Protein AF-A0A430UM83-F1 (afdb_monomer_lite)

Foldseek 3Di:
DWWFFDPPGDIDDWAFDPDQPFPFPDLPAPPDHDDPDDDPPLPQWDKTWTKDFAPDPPQVVLLVRLVVSVVVVQVRQQGTQKDWDADPNKIKMFGFDGDKHKAFPDADSSMTIIMIITGTPDSFIAIPVRRTTHTDGD

Organism: Thermus scotoductus (NCBI:txid37636)

Radius of gyration: 16.36 Å; chains: 1; bounding box: 47×29×37 Å

Sequence (138 aa):
MTLIYGSPNQSISLRVRGEANLTLERAATLEGNQVLGDGLNFPTTLRLSCVYAPTNAIPALGLEETMAHLIALGAAIRQAVRLEVSIDGATYTRALRPGGTLRVRRLQAGVAEYELELLPGEPWWRGPGNTPVLLYVG

Secondary structure (DSSP, 8-state):
-EEEETTTTEEEE--BSS-----B--GGGTSS---S-S-----SSEEEEEEE--S-SSHHHHHHHHHHHHHHHHHHHHTEEEEEEEETTEEEEEEEEEEEEEEEEEEETTEEEEEEEEEESSSSEE-GGG-EE-B---

pLDDT: mean 79.36, std 18.69, range [28.62, 95.31]

Structure (mmCIF, N/CA/C/O backbone):
data_AF-A0A430UM83-F1
#
_entry.id   AF-A0A430UM83-F1
#
loop_
_atom_site.group_PDB
_atom_site.id
_atom_site.type_symbol
_atom_site.label_atom_id
_atom_site.label_alt_id
_atom_site.label_comp_id
_atom_site.label_asym_id
_atom_site.label_entity_id
_atom_site.label_seq_id
_atom_site.pdbx_PDB_ins_code
_atom_site.Cartn_x
_atom_site.Cartn_y
_atom_site.Cartn_z
_atom_site.occupancy
_atom_site.B_iso_or_equiv
_atom_site.auth_seq_id
_atom_site.auth_comp_id
_atom_site.auth_asym_id
_atom_site.auth_atom_id
_atom_site.pdbx_PDB_model_num
ATOM 1 N N . MET A 1 1 ? 1.713 6.110 -0.937 1.00 87.94 1 MET A N 1
ATOM 2 C CA . MET A 1 1 ? 1.353 5.146 0.125 1.00 87.94 1 MET A CA 1
ATOM 3 C C . MET A 1 1 ? 2.644 4.534 0.636 1.00 87.94 1 MET A C 1
ATOM 5 O O . MET A 1 1 ? 3.554 4.359 -0.164 1.00 87.94 1 MET A O 1
ATOM 9 N N . THR A 1 2 ? 2.743 4.231 1.925 1.00 93.19 2 THR A N 1
ATOM 10 C CA . THR A 1 2 ? 3.985 3.753 2.545 1.00 93.19 2 THR A CA 1
ATOM 11 C C . THR A 1 2 ? 3.687 2.565 3.447 1.00 93.19 2 THR A C 1
ATOM 13 O O . THR A 1 2 ? 2.806 2.640 4.301 1.00 93.19 2 THR A O 1
ATOM 16 N N . LEU A 1 3 ? 4.407 1.462 3.256 1.00 93.19 3 LEU A N 1
ATOM 17 C CA . LEU A 1 3 ? 4.351 0.301 4.137 1.00 93.19 3 LEU A CA 1
ATOM 18 C C . LEU A 1 3 ? 5.404 0.457 5.231 1.00 93.19 3 LEU A C 1
ATOM 20 O O . LEU A 1 3 ? 6.584 0.595 4.919 1.00 93.19 3 LEU A O 1
ATOM 24 N N . ILE A 1 4 ? 4.984 0.403 6.490 1.00 94.06 4 ILE A N 1
ATOM 25 C CA . ILE A 1 4 ? 5.861 0.422 7.660 1.00 94.06 4 ILE A CA 1
ATOM 26 C C . ILE A 1 4 ? 6.019 -1.007 8.180 1.00 94.06 4 ILE A C 1
ATOM 28 O O . ILE A 1 4 ? 5.029 -1.725 8.376 1.00 94.06 4 ILE A O 1
ATOM 32 N N . TYR A 1 5 ? 7.262 -1.418 8.410 1.00 92.25 5 TYR A N 1
ATOM 33 C CA . TYR A 1 5 ? 7.619 -2.768 8.832 1.00 92.25 5 TYR A CA 1
ATOM 34 C C . TYR A 1 5 ? 8.809 -2.771 9.800 1.00 92.25 5 TYR A C 1
ATOM 36 O O . TYR A 1 5 ? 9.587 -1.817 9.872 1.00 92.25 5 TYR A O 1
ATOM 44 N N . GLY A 1 6 ? 8.949 -3.865 10.552 1.00 85.50 6 GLY A N 1
ATOM 45 C CA . GLY A 1 6 ? 10.052 -4.049 11.499 1.00 85.50 6 GLY A CA 1
ATOM 46 C C . GLY A 1 6 ? 10.052 -3.052 12.669 1.00 85.50 6 GLY A C 1
ATOM 47 O O . GLY A 1 6 ? 9.075 -2.345 12.906 1.00 85.50 6 GLY A O 1
ATOM 48 N N . SER A 1 7 ? 11.159 -3.011 13.421 1.00 72.00 7 SER A N 1
ATOM 49 C CA . SER A 1 7 ? 11.352 -2.106 14.563 1.00 72.00 7 SER A CA 1
ATOM 50 C C . SER A 1 7 ? 12.598 -1.214 14.371 1.00 72.00 7 SER A C 1
ATOM 52 O O . SER A 1 7 ? 13.643 -1.750 13.998 1.00 72.00 7 SER A O 1
ATOM 54 N N . PRO A 1 8 ? 12.542 0.116 14.621 1.00 63.06 8 PRO A N 1
ATOM 55 C CA . PRO A 1 8 ? 11.345 0.876 14.961 1.00 63.06 8 PRO A CA 1
ATOM 56 C C . PRO A 1 8 ? 10.631 1.538 13.768 1.00 63.06 8 PRO A C 1
ATOM 58 O O . PRO A 1 8 ? 9.488 1.903 13.970 1.00 63.06 8 PRO A O 1
ATOM 61 N N . ASN A 1 9 ? 11.213 1.712 12.567 1.00 68.94 9 ASN A N 1
ATOM 62 C CA . ASN A 1 9 ? 10.549 2.434 11.452 1.00 68.94 9 ASN A CA 1
ATOM 63 C C . ASN A 1 9 ? 11.148 2.130 10.058 1.00 68.94 9 ASN A C 1
ATOM 65 O O . ASN A 1 9 ? 11.505 3.052 9.322 1.00 68.94 9 ASN A O 1
ATOM 69 N N . GLN A 1 10 ? 11.309 0.860 9.674 1.00 91.06 10 GLN A N 1
ATOM 70 C CA . GLN A 1 10 ? 11.666 0.586 8.276 1.00 91.06 10 GLN A CA 1
ATOM 71 C C . GLN A 1 10 ? 10.442 0.845 7.394 1.00 91.06 10 GLN A C 1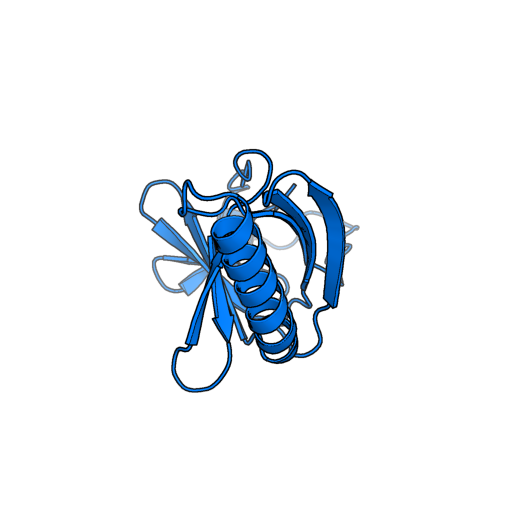
ATOM 73 O O . GLN A 1 10 ? 9.309 0.547 7.782 1.00 91.06 10 GLN A O 1
ATOM 78 N N . SER A 1 11 ? 10.655 1.447 6.226 1.00 93.56 11 SER A N 1
ATOM 79 C CA . SER A 1 11 ? 9.567 1.836 5.339 1.00 93.56 11 SER A CA 1
ATOM 80 C C . SER A 1 11 ? 9.887 1.556 3.878 1.00 93.56 11 SER A C 1
ATOM 82 O O . SER A 1 11 ? 11.031 1.654 3.438 1.00 93.56 11 SER A O 1
ATOM 84 N N . ILE A 1 12 ? 8.857 1.170 3.128 1.00 94.06 12 ILE A N 1
ATOM 85 C CA . ILE A 1 12 ? 8.908 1.025 1.674 1.00 94.06 12 ILE A CA 1
ATOM 86 C C . ILE A 1 12 ? 7.779 1.853 1.073 1.00 94.06 12 ILE A C 1
ATOM 88 O O . ILE A 1 12 ? 6.604 1.683 1.413 1.00 94.06 12 ILE A O 1
ATOM 92 N N . SER A 1 13 ? 8.142 2.737 0.149 1.00 92.44 13 SER A N 1
ATOM 93 C CA . SER A 1 13 ? 7.185 3.499 -0.647 1.00 92.44 13 SER A CA 1
ATOM 94 C C . SER A 1 13 ? 6.493 2.587 -1.658 1.00 92.44 13 SER A C 1
ATOM 96 O O . SER A 1 13 ? 7.132 1.842 -2.401 1.00 92.44 13 SER A O 1
ATOM 98 N N . LEU A 1 14 ? 5.168 2.668 -1.700 1.00 91.00 14 LEU A N 1
ATOM 99 C CA . LEU A 1 14 ? 4.306 1.924 -2.606 1.00 91.00 14 LEU A CA 1
ATOM 100 C C . LEU A 1 14 ? 3.587 2.885 -3.549 1.00 91.00 14 LEU A C 1
ATOM 102 O O . LEU A 1 14 ? 2.986 3.881 -3.123 1.00 91.00 14 LEU A O 1
ATOM 106 N N . ARG A 1 15 ? 3.590 2.536 -4.835 1.00 89.50 15 ARG A N 1
ATOM 107 C CA . ARG A 1 15 ? 2.801 3.209 -5.864 1.00 89.50 15 ARG A CA 1
ATOM 108 C C . ARG A 1 15 ? 1.662 2.289 -6.291 1.00 89.50 15 ARG A C 1
ATOM 110 O O . ARG A 1 15 ? 1.896 1.230 -6.866 1.00 89.50 15 ARG A O 1
ATOM 117 N N . VAL A 1 16 ? 0.438 2.681 -5.957 1.00 81.44 16 VAL A N 1
ATOM 118 C CA . VAL A 1 16 ? -0.790 1.938 -6.278 1.00 81.44 16 VAL A CA 1
ATOM 119 C C . VAL A 1 16 ? -1.154 2.171 -7.751 1.00 81.44 16 VAL A C 1
ATOM 121 O O . VAL A 1 16 ? -0.868 3.235 -8.305 1.00 81.44 16 VAL A O 1
ATOM 124 N N . ARG A 1 17 ? -1.688 1.142 -8.414 1.00 76.50 17 ARG A N 1
ATOM 125 C CA . ARG A 1 17 ? -2.119 1.175 -9.813 1.00 76.50 17 ARG A CA 1
ATOM 126 C C . ARG A 1 17 ? -3.517 1.782 -9.889 1.00 76.50 17 ARG A C 1
ATOM 128 O O . ARG A 1 17 ? -4.448 1.222 -9.326 1.00 76.50 17 ARG A O 1
ATOM 135 N N . GLY A 1 18 ? -3.645 2.879 -10.634 1.00 58.44 18 GLY A N 1
ATOM 136 C CA . GLY A 1 18 ? -4.766 3.800 -10.457 1.00 58.44 18 GLY A CA 1
ATOM 137 C C . GLY A 1 18 ? -4.491 4.633 -9.212 1.00 58.44 18 GLY A C 1
ATOM 138 O O . GLY A 1 18 ? -4.001 4.104 -8.213 1.00 58.44 18 GLY A O 1
ATOM 139 N N . GLU A 1 19 ? -4.712 5.947 -9.270 1.00 45.56 19 GLU A N 1
ATOM 140 C CA . GLU A 1 19 ? -4.804 6.708 -8.025 1.00 45.56 19 GLU A CA 1
ATOM 141 C C . GLU A 1 19 ? -5.755 5.927 -7.133 1.00 45.56 19 GLU A C 1
ATOM 143 O O . GLU A 1 19 ? -6.835 5.539 -7.582 1.00 45.56 19 GLU A O 1
ATOM 148 N N . ALA A 1 20 ? -5.299 5.561 -5.936 1.00 46.28 20 ALA A N 1
ATOM 149 C CA . ALA A 1 20 ? -6.182 4.925 -4.990 1.00 46.28 20 ALA A CA 1
ATOM 150 C C . ALA A 1 20 ? -7.298 5.951 -4.790 1.00 46.28 20 ALA A C 1
ATOM 152 O O . ALA A 1 20 ? -7.074 6.963 -4.125 1.00 46.28 20 ALA A O 1
ATOM 153 N N . ASN A 1 21 ? -8.447 5.740 -5.439 1.00 42.78 21 ASN A N 1
ATOM 154 C CA . ASN A 1 21 ? -9.662 6.504 -5.214 1.00 42.78 21 ASN A CA 1
ATOM 155 C C . ASN A 1 21 ? -10.131 6.086 -3.823 1.00 42.78 21 ASN A C 1
ATOM 157 O O . ASN A 1 21 ? -11.082 5.331 -3.658 1.00 42.78 21 ASN A O 1
ATOM 161 N N . LEU A 1 22 ? -9.364 6.506 -2.820 1.00 51.88 22 LEU A N 1
ATOM 162 C CA . LEU A 1 22 ? -9.661 6.380 -1.415 1.00 51.88 22 LEU A CA 1
ATOM 163 C C . LEU A 1 22 ? -10.715 7.437 -1.163 1.00 51.88 22 LEU A C 1
ATOM 165 O O . LEU A 1 22 ? -10.427 8.553 -0.735 1.00 51.88 22 LEU A O 1
ATOM 169 N N . THR A 1 23 ? -11.948 7.104 -1.515 1.00 53.06 23 THR A N 1
ATOM 170 C CA . THR A 1 23 ? -13.086 7.934 -1.175 1.00 53.06 23 THR A CA 1
ATOM 171 C C . THR A 1 23 ? -13.272 7.858 0.334 1.00 53.06 23 THR A C 1
ATOM 173 O O . THR A 1 23 ? -13.522 6.795 0.907 1.00 53.06 23 THR A O 1
ATOM 176 N N . LEU A 1 24 ? -13.095 9.007 0.986 1.00 52.78 24 LEU A N 1
ATOM 177 C CA . LEU A 1 24 ? -13.423 9.222 2.389 1.00 52.78 24 LEU A CA 1
ATOM 178 C C . LEU A 1 24 ? -14.941 9.102 2.565 1.00 52.78 24 LEU A C 1
ATOM 180 O O . LEU A 1 24 ? -15.673 10.089 2.494 1.00 52.78 24 LEU A O 1
ATOM 184 N N . GLU A 1 25 ? -15.432 7.894 2.825 1.00 51.81 25 GLU A N 1
ATOM 185 C CA . GLU A 1 25 ? -16.806 7.682 3.278 1.00 51.81 25 GLU A CA 1
ATOM 186 C C . GLU A 1 25 ? -16.897 8.050 4.769 1.00 51.81 25 GLU A C 1
ATOM 188 O O . GLU A 1 25 ? -16.877 7.201 5.648 1.00 51.81 25 GLU A O 1
ATOM 193 N N . ARG A 1 26 ? -16.883 9.366 5.033 1.00 44.94 26 ARG A N 1
ATOM 194 C CA . ARG A 1 26 ? -17.152 10.081 6.299 1.00 44.94 26 ARG A CA 1
ATOM 195 C C . ARG A 1 26 ? -16.840 9.345 7.622 1.00 44.94 26 ARG A C 1
ATOM 197 O O . ARG A 1 26 ? -17.582 8.480 8.069 1.00 44.94 26 ARG A O 1
ATOM 204 N N . ALA A 1 27 ? -15.903 9.925 8.383 1.00 41.25 27 ALA A N 1
ATOM 205 C CA . ALA A 1 27 ? -15.633 9.713 9.819 1.00 41.25 27 ALA A CA 1
ATOM 206 C C . ALA A 1 27 ? -16.855 9.822 10.776 1.00 41.25 27 ALA A C 1
ATOM 208 O O . ALA A 1 27 ? -16.737 9.569 11.971 1.00 41.25 27 ALA A O 1
ATOM 209 N N . ALA A 1 28 ? -18.033 10.206 10.274 1.00 38.34 28 ALA A 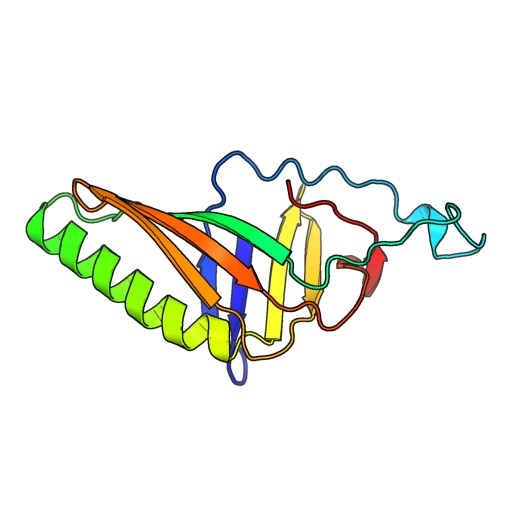N 1
ATOM 210 C CA . ALA A 1 28 ? -19.206 10.585 11.061 1.00 38.34 28 ALA A CA 1
ATOM 211 C C . ALA A 1 28 ? -20.045 9.407 11.604 1.00 38.34 28 ALA A C 1
ATOM 213 O O . ALA A 1 28 ? -20.967 9.636 12.382 1.00 38.34 28 ALA A O 1
ATOM 214 N N . THR A 1 29 ? -19.764 8.159 11.218 1.00 44.34 29 THR A N 1
ATOM 215 C CA . THR A 1 29 ? -20.521 6.973 11.673 1.00 44.34 29 THR A CA 1
ATOM 216 C C . THR A 1 29 ? -19.959 6.302 12.928 1.00 44.34 29 THR A C 1
ATOM 218 O O . THR A 1 29 ? -20.623 5.433 13.481 1.00 44.34 29 THR A O 1
ATOM 221 N N . LEU A 1 30 ? -18.770 6.682 13.414 1.00 48.84 30 LEU A N 1
ATOM 222 C CA . LEU A 1 30 ? -18.136 6.007 14.560 1.00 48.84 30 LEU A CA 1
ATOM 223 C C . LEU A 1 30 ? -18.207 6.791 15.882 1.00 48.84 30 LEU A C 1
ATOM 225 O O . LEU A 1 30 ? -18.142 6.171 16.938 1.00 48.84 30 LEU A O 1
ATOM 229 N N . GLU A 1 31 ? -18.394 8.116 15.856 1.00 42.94 31 GLU A N 1
ATOM 230 C CA . GLU A 1 31 ? -18.389 8.954 17.073 1.00 42.94 31 GLU A CA 1
ATOM 231 C C . GLU A 1 31 ? -19.745 9.093 17.793 1.00 42.94 31 GLU A C 1
ATOM 233 O O . GLU A 1 31 ? -19.798 9.724 18.846 1.00 42.94 31 GLU A O 1
ATOM 238 N N . GLY A 1 32 ? -20.847 8.497 17.316 1.00 39.09 32 GLY A N 1
ATOM 239 C CA . GLY A 1 32 ? -22.106 8.660 18.064 1.00 39.09 32 GLY A CA 1
ATOM 240 C C . GLY A 1 32 ? -23.381 7.972 17.592 1.00 39.09 32 GLY A C 1
ATOM 241 O O . GLY A 1 32 ? -24.360 8.036 18.323 1.00 39.09 32 GLY A O 1
ATOM 242 N N . ASN A 1 33 ? -23.414 7.296 16.440 1.00 39.28 33 ASN A N 1
ATOM 243 C CA . ASN A 1 33 ? -24.612 6.586 15.979 1.00 39.28 33 ASN A CA 1
ATOM 244 C C . ASN A 1 33 ? -24.230 5.214 15.425 1.00 39.28 33 ASN A C 1
ATOM 246 O O . ASN A 1 33 ? -23.479 5.108 14.461 1.00 39.28 33 ASN A O 1
ATOM 250 N N . GLN A 1 34 ? -24.733 4.155 16.051 1.00 37.62 34 GLN A N 1
ATOM 251 C CA . GLN A 1 34 ? -24.446 2.784 15.657 1.00 37.62 34 GLN A CA 1
ATOM 252 C C . GLN A 1 34 ? -25.031 2.427 14.276 1.00 37.62 34 GLN A C 1
ATOM 254 O O . GLN A 1 34 ? -26.196 2.688 13.998 1.00 37.62 34 GLN A O 1
ATOM 259 N N . VAL A 1 35 ? -24.193 1.715 13.510 1.00 38.84 35 VAL A N 1
ATOM 260 C CA . VAL A 1 35 ? -24.495 0.697 12.485 1.00 38.84 35 VAL A CA 1
ATOM 261 C C . VAL A 1 35 ? -25.042 1.205 11.140 1.00 38.84 35 VAL A C 1
ATOM 263 O O . VAL A 1 35 ? -26.241 1.379 10.948 1.00 38.84 35 VAL A O 1
ATOM 266 N N . LEU A 1 36 ? -24.155 1.293 10.138 1.00 38.28 36 LEU A N 1
ATOM 267 C CA . LEU A 1 36 ? -24.556 0.987 8.760 1.00 38.28 36 LEU A CA 1
ATOM 268 C C . LEU A 1 36 ? -24.693 -0.543 8.653 1.00 38.28 36 LEU A C 1
ATOM 270 O O . LEU A 1 36 ? -23.756 -1.277 8.961 1.00 38.28 36 LEU A O 1
ATOM 274 N N . GLY A 1 37 ? -25.915 -0.966 8.325 1.00 30.59 37 GLY A N 1
ATOM 275 C CA . GLY A 1 37 ? -26.514 -2.286 8.533 1.00 30.59 37 GLY A CA 1
ATOM 276 C C . GLY A 1 37 ? -25.775 -3.527 8.024 1.00 30.59 37 GLY A C 1
ATOM 277 O O . GLY A 1 37 ? -25.028 -3.498 7.051 1.00 30.59 37 GLY A O 1
ATOM 278 N N . ASP A 1 38 ? -26.064 -4.639 8.704 1.00 28.62 38 ASP A N 1
ATOM 279 C CA . ASP A 1 38 ? -26.280 -5.994 8.169 1.00 28.62 38 ASP A CA 1
ATOM 280 C C . ASP A 1 38 ? -25.225 -6.686 7.286 1.00 28.62 38 ASP A C 1
ATOM 282 O O . ASP A 1 38 ? -25.467 -7.802 6.827 1.00 28.62 38 ASP A O 1
ATOM 286 N N . GLY A 1 39 ? -24.030 -6.132 7.079 1.00 37.56 39 GLY A N 1
ATOM 287 C CA . GLY A 1 39 ? -23.113 -6.751 6.117 1.00 37.56 39 GLY A CA 1
ATOM 288 C C . GLY A 1 39 ? -21.672 -6.278 6.146 1.00 37.56 39 GLY A C 1
ATOM 289 O O . GLY A 1 39 ? -21.061 -6.177 5.083 1.00 37.56 39 GLY A O 1
ATOM 290 N N . LEU A 1 40 ? -21.097 -6.005 7.323 1.00 45.66 40 LEU A N 1
ATOM 291 C CA . LEU A 1 40 ? -19.654 -5.775 7.450 1.00 45.66 40 LEU A CA 1
ATOM 292 C C . LEU A 1 40 ? -18.894 -7.084 7.169 1.00 45.66 40 LEU A C 1
ATOM 294 O O . LEU A 1 40 ? -18.373 -7.737 8.072 1.00 45.66 40 LEU A O 1
ATOM 298 N N . ASN A 1 41 ? -18.793 -7.451 5.889 1.00 45.91 41 ASN A N 1
ATOM 299 C CA . ASN A 1 41 ? -17.676 -8.218 5.361 1.00 45.91 41 ASN A CA 1
ATOM 300 C C . ASN A 1 41 ? -16.436 -7.357 5.580 1.00 45.91 41 ASN A C 1
ATOM 302 O O . ASN A 1 41 ? -15.968 -6.664 4.678 1.00 45.91 41 ASN A O 1
ATOM 306 N N . PHE A 1 42 ? -15.939 -7.351 6.817 1.00 56.34 42 PHE A N 1
ATOM 307 C CA . PHE A 1 42 ? -14.626 -6.826 7.111 1.00 56.34 42 PHE A CA 1
ATOM 308 C C . PHE A 1 42 ? -13.681 -7.547 6.163 1.00 56.34 42 PHE A C 1
ATOM 310 O O . PHE A 1 42 ? -13.624 -8.781 6.217 1.00 56.34 42 PHE A O 1
ATOM 317 N N . PRO A 1 43 ? -12.987 -6.830 5.267 1.00 57.94 43 PRO A N 1
ATOM 318 C CA . PRO A 1 43 ? -12.054 -7.487 4.386 1.00 57.94 43 PRO A CA 1
ATOM 319 C C . PRO A 1 43 ? -11.013 -8.148 5.287 1.00 57.94 43 PRO A C 1
ATOM 321 O O . PRO A 1 43 ? -10.224 -7.481 5.959 1.00 57.94 43 PRO A O 1
ATOM 324 N N . THR A 1 44 ? -11.058 -9.479 5.347 1.00 69.12 44 THR A N 1
ATOM 325 C CA . THR A 1 44 ? -10.067 -10.289 6.066 1.00 69.12 44 THR A CA 1
ATOM 326 C C . THR A 1 44 ? -8.675 -10.027 5.505 1.00 69.12 44 THR A C 1
ATOM 328 O O . THR A 1 44 ? -7.677 -10.208 6.204 1.00 69.12 44 THR A O 1
ATOM 331 N N . THR A 1 45 ? -8.629 -9.537 4.265 1.00 78.44 45 THR A N 1
ATOM 332 C CA . THR A 1 45 ? -7.441 -9.147 3.537 1.00 78.44 45 THR A CA 1
ATOM 333 C C . THR A 1 45 ? -7.638 -7.810 2.823 1.00 78.44 45 THR A C 1
ATOM 335 O O . THR A 1 45 ? -8.661 -7.555 2.194 1.00 78.44 45 THR A O 1
ATOM 338 N N . LEU A 1 46 ? -6.635 -6.940 2.902 1.00 83.06 46 LEU A N 1
ATOM 339 C CA . LEU A 1 46 ? -6.550 -5.700 2.141 1.00 83.06 46 LEU A CA 1
ATOM 340 C C . LEU A 1 46 ? -5.694 -5.958 0.903 1.00 83.06 46 LEU A C 1
ATOM 342 O O . LEU A 1 46 ? -4.509 -6.271 1.024 1.00 83.06 46 LEU A O 1
ATOM 346 N N . ARG A 1 47 ? -6.300 -5.843 -0.280 1.00 86.00 47 ARG A N 1
ATOM 347 C CA . ARG A 1 47 ? -5.615 -6.052 -1.556 1.00 86.00 47 ARG A CA 1
ATOM 348 C C . ARG A 1 47 ? -5.196 -4.724 -2.160 1.00 86.00 47 ARG A C 1
ATOM 350 O O . ARG A 1 47 ? -6.001 -3.807 -2.242 1.00 86.00 47 ARG A O 1
ATOM 357 N N . LEU A 1 48 ? -3.935 -4.626 -2.568 1.00 86.25 48 LEU A N 1
ATOM 358 C CA . LEU A 1 48 ? -3.376 -3.436 -3.205 1.00 86.25 48 LEU A CA 1
ATOM 359 C C . LEU A 1 48 ? -2.731 -3.826 -4.523 1.00 86.25 48 LEU A C 1
ATOM 361 O O . LEU A 1 48 ? -1.721 -4.528 -4.534 1.00 86.25 48 LEU A O 1
ATOM 365 N N . SER A 1 49 ? -3.275 -3.331 -5.628 1.00 88.81 49 SER A N 1
ATOM 366 C CA . SER A 1 49 ? -2.593 -3.405 -6.918 1.00 88.81 49 SER A CA 1
ATOM 367 C C . SER A 1 49 ? -1.539 -2.306 -6.990 1.00 88.81 49 SER A C 1
ATOM 369 O O . SER A 1 49 ? -1.857 -1.133 -6.843 1.00 88.81 49 SER A O 1
ATOM 371 N N . CYS A 1 50 ? -0.281 -2.656 -7.226 1.00 90.94 50 CYS A N 1
ATOM 372 C CA . CYS A 1 50 ? 0.846 -1.731 -7.233 1.00 90.94 50 CYS A CA 1
ATOM 373 C C . CYS A 1 50 ? 1.697 -1.873 -8.497 1.00 90.94 50 CYS A C 1
ATOM 375 O O . CYS A 1 50 ? 1.692 -2.903 -9.177 1.00 90.94 50 CYS A O 1
ATOM 377 N N . VAL A 1 51 ? 2.452 -0.816 -8.792 1.00 93.81 51 VAL A N 1
ATOM 378 C CA . VAL A 1 51 ? 3.440 -0.779 -9.870 1.00 93.81 51 VAL A CA 1
ATOM 379 C C . VAL A 1 51 ? 4.744 -0.221 -9.328 1.00 93.81 51 VAL A C 1
ATOM 381 O O . VAL A 1 51 ? 4.757 0.842 -8.715 1.00 93.81 51 VAL A O 1
ATOM 384 N N . TYR A 1 52 ? 5.847 -0.903 -9.604 1.00 94.31 52 TYR A N 1
ATOM 385 C CA . TYR A 1 52 ? 7.186 -0.369 -9.413 1.00 94.31 52 TYR A CA 1
ATOM 386 C C . TYR A 1 52 ? 7.832 -0.114 -10.770 1.00 94.31 52 TYR A C 1
ATOM 388 O O . TYR A 1 52 ? 7.861 -1.000 -11.625 1.00 94.31 52 TYR A O 1
ATOM 396 N N . ALA A 1 53 ? 8.323 1.109 -10.957 1.00 92.56 53 ALA A N 1
ATOM 397 C CA . ALA A 1 53 ? 9.077 1.513 -12.131 1.00 92.56 53 ALA A CA 1
ATOM 398 C C . ALA A 1 53 ? 10.487 1.911 -11.670 1.00 92.56 53 ALA A C 1
ATOM 400 O O . ALA A 1 53 ? 10.585 2.768 -10.786 1.00 92.56 53 ALA A O 1
ATOM 401 N N . PRO A 1 54 ? 11.543 1.298 -12.229 1.00 92.38 54 PRO A N 1
ATOM 402 C CA . PRO A 1 54 ? 12.909 1.586 -11.838 1.00 92.38 54 PRO A CA 1
ATOM 403 C C . PRO A 1 54 ? 13.282 3.007 -12.242 1.00 92.38 54 PRO A C 1
ATOM 405 O O . PRO A 1 54 ? 12.779 3.553 -13.229 1.00 92.38 54 PRO A O 1
ATOM 408 N N . THR A 1 55 ? 14.174 3.605 -11.468 1.00 92.31 55 THR A N 1
ATOM 409 C CA . THR A 1 55 ? 14.701 4.944 -11.730 1.00 92.31 55 THR A CA 1
ATOM 410 C C . THR A 1 55 ? 15.920 4.912 -12.647 1.00 92.31 55 THR A C 1
ATOM 412 O O . THR A 1 55 ? 16.240 5.918 -13.285 1.00 92.31 55 THR A O 1
ATOM 415 N N . ASN A 1 56 ? 16.589 3.761 -12.761 1.00 88.44 56 ASN A N 1
ATOM 416 C CA . ASN A 1 56 ? 17.748 3.605 -13.624 1.00 88.44 56 ASN A CA 1
ATOM 417 C C . ASN A 1 56 ? 17.363 3.465 -15.109 1.00 88.44 56 ASN A C 1
ATOM 419 O O . ASN A 1 56 ? 16.587 2.590 -15.490 1.00 88.44 56 ASN A O 1
ATOM 423 N N . ALA A 1 57 ? 17.956 4.300 -15.968 1.00 87.19 57 ALA A N 1
ATOM 424 C CA . ALA A 1 57 ? 17.717 4.283 -17.413 1.00 87.19 57 ALA A CA 1
ATOM 425 C C . ALA A 1 57 ? 18.418 3.121 -18.146 1.00 87.19 57 ALA A C 1
ATOM 427 O O . ALA A 1 57 ? 18.065 2.807 -19.283 1.00 87.19 57 ALA A O 1
ATOM 428 N N . ILE A 1 58 ? 19.417 2.485 -17.523 1.00 91.75 58 ILE A N 1
ATOM 429 C CA . ILE A 1 58 ? 20.132 1.341 -18.097 1.00 91.75 58 ILE A CA 1
ATOM 430 C C . ILE A 1 58 ? 19.299 0.071 -17.849 1.00 91.75 58 ILE A C 1
ATOM 432 O O . ILE A 1 58 ? 19.100 -0.287 -16.688 1.00 91.75 58 ILE A O 1
ATOM 436 N N . PRO A 1 59 ? 18.857 -0.668 -18.890 1.00 88.50 59 PRO A N 1
ATOM 437 C CA . PRO A 1 59 ? 17.895 -1.765 -18.729 1.00 88.50 59 PRO A CA 1
ATOM 438 C C . PRO A 1 59 ? 18.316 -2.866 -17.748 1.00 88.50 59 PRO A C 1
ATOM 440 O O . PRO A 1 59 ? 17.490 -3.346 -16.975 1.00 88.50 59 PRO A O 1
ATOM 443 N N . ALA A 1 60 ? 19.596 -3.257 -17.758 1.00 89.81 60 ALA A N 1
ATOM 444 C CA . ALA A 1 60 ? 20.118 -4.273 -16.843 1.00 89.81 60 ALA A CA 1
ATOM 445 C C . ALA A 1 60 ? 20.052 -3.805 -15.379 1.00 89.81 60 ALA A C 1
ATOM 447 O O . ALA A 1 60 ? 19.543 -4.527 -14.526 1.00 89.81 60 ALA A O 1
ATOM 448 N N . LEU A 1 61 ? 20.469 -2.564 -15.110 1.00 92.56 61 LEU A N 1
ATOM 449 C CA . LEU A 1 61 ? 20.436 -1.984 -13.767 1.00 92.56 61 LEU A CA 1
ATOM 450 C C . LEU A 1 61 ? 19.003 -1.709 -13.293 1.00 92.56 61 LEU A C 1
ATOM 452 O O . LEU A 1 61 ? 18.707 -1.878 -12.117 1.00 92.56 61 LEU A O 1
ATOM 456 N N . GLY A 1 62 ? 18.094 -1.332 -14.197 1.00 92.81 62 GLY A N 1
ATOM 457 C CA . GLY A 1 62 ? 16.676 -1.164 -13.867 1.00 92.81 62 GLY A CA 1
ATOM 458 C C . GLY A 1 62 ? 15.988 -2.486 -13.508 1.00 92.81 62 GLY A C 1
ATOM 459 O O . GLY A 1 62 ? 15.122 -2.528 -12.630 1.00 92.81 62 GLY A O 1
ATOM 460 N N . LEU A 1 63 ? 16.394 -3.594 -14.140 1.00 93.19 63 LEU A N 1
ATOM 461 C CA . LEU A 1 63 ? 15.941 -4.926 -13.742 1.00 93.19 63 LEU A CA 1
ATOM 462 C C . LEU A 1 63 ? 16.486 -5.311 -12.360 1.00 93.19 63 LEU A C 1
ATOM 464 O O . LEU A 1 63 ? 15.716 -5.791 -11.530 1.00 93.19 63 LEU A O 1
ATOM 468 N N . GLU A 1 64 ? 17.772 -5.075 -12.094 1.00 94.62 64 GLU A N 1
ATOM 469 C CA . GLU A 1 64 ? 18.382 -5.321 -10.778 1.00 94.62 64 GLU A CA 1
ATOM 470 C C . GLU A 1 64 ? 17.710 -4.504 -9.666 1.00 94.62 64 GLU A C 1
ATOM 472 O O . GLU A 1 64 ? 17.341 -5.066 -8.635 1.00 94.62 64 GLU A O 1
ATOM 477 N N . GLU A 1 65 ? 17.470 -3.210 -9.895 1.00 94.69 65 GLU A N 1
ATOM 478 C CA . GLU A 1 65 ? 16.747 -2.313 -8.983 1.00 94.69 65 GLU A CA 1
ATOM 479 C C . GLU A 1 65 ? 15.351 -2.864 -8.654 1.00 94.69 65 GLU A C 1
ATOM 481 O O . GLU A 1 65 ? 14.946 -2.946 -7.492 1.00 94.69 65 GLU A O 1
ATOM 486 N N . THR A 1 66 ? 14.633 -3.329 -9.673 1.00 95.12 66 THR A N 1
ATOM 487 C CA . THR A 1 66 ? 13.286 -3.886 -9.510 1.00 95.12 66 THR A CA 1
ATOM 488 C C . THR A 1 66 ? 13.288 -5.203 -8.755 1.00 95.12 66 THR A C 1
ATOM 490 O O . THR A 1 66 ? 12.439 -5.424 -7.890 1.00 95.12 66 THR A O 1
ATOM 493 N N . MET A 1 67 ? 14.254 -6.076 -9.033 1.00 94.88 67 MET A N 1
ATOM 494 C CA . MET A 1 67 ? 14.422 -7.318 -8.284 1.00 94.88 67 MET A CA 1
ATOM 495 C C . MET A 1 67 ? 14.772 -7.036 -6.820 1.00 94.88 67 MET A C 1
ATOM 497 O O . MET A 1 67 ? 14.182 -7.651 -5.931 1.00 94.88 67 MET A O 1
ATOM 501 N N . ALA A 1 68 ? 15.660 -6.074 -6.556 1.00 94.88 68 ALA A N 1
ATOM 502 C CA . ALA A 1 68 ? 16.006 -5.649 -5.203 1.00 94.88 68 ALA A CA 1
ATOM 503 C C . ALA A 1 68 ? 14.781 -5.110 -4.447 1.00 94.88 68 ALA A C 1
ATOM 505 O O . ALA A 1 68 ? 14.541 -5.513 -3.306 1.00 94.88 68 ALA A O 1
ATOM 506 N N . HIS A 1 69 ? 13.957 -4.282 -5.100 1.00 95.06 69 HIS A N 1
ATOM 507 C CA . HIS A 1 69 ? 12.691 -3.803 -4.540 1.00 95.06 69 HIS A CA 1
ATOM 508 C C . HIS A 1 69 ? 11.745 -4.955 -4.193 1.00 95.06 69 HIS A C 1
ATOM 510 O O . HIS A 1 69 ? 11.246 -5.015 -3.072 1.00 95.06 69 HIS A O 1
ATOM 516 N N . LEU A 1 70 ? 11.522 -5.908 -5.106 1.00 95.31 70 LEU A N 1
ATOM 517 C CA . LEU A 1 70 ? 10.625 -7.047 -4.864 1.00 95.31 70 LEU A CA 1
ATOM 518 C C . LEU A 1 70 ? 11.117 -7.958 -3.727 1.00 95.31 70 LEU A C 1
ATOM 520 O O . LEU A 1 70 ? 10.302 -8.436 -2.935 1.00 95.31 70 LEU A O 1
ATOM 524 N N . ILE A 1 71 ? 12.431 -8.176 -3.613 1.00 94.50 71 ILE A N 1
ATOM 525 C CA . ILE A 1 71 ? 13.036 -8.955 -2.522 1.00 94.50 71 ILE A CA 1
ATOM 526 C C . ILE A 1 71 ? 12.831 -8.241 -1.181 1.00 94.50 71 ILE A C 1
ATOM 528 O O . ILE A 1 71 ? 12.337 -8.852 -0.228 1.00 94.50 71 ILE A O 1
ATOM 532 N N . ALA A 1 72 ? 13.161 -6.947 -1.112 1.00 93.75 72 ALA A N 1
ATOM 533 C CA . ALA A 1 72 ? 12.979 -6.140 0.093 1.00 93.75 72 ALA A CA 1
ATOM 534 C C . ALA A 1 72 ? 11.504 -6.092 0.514 1.00 93.75 72 ALA A C 1
ATO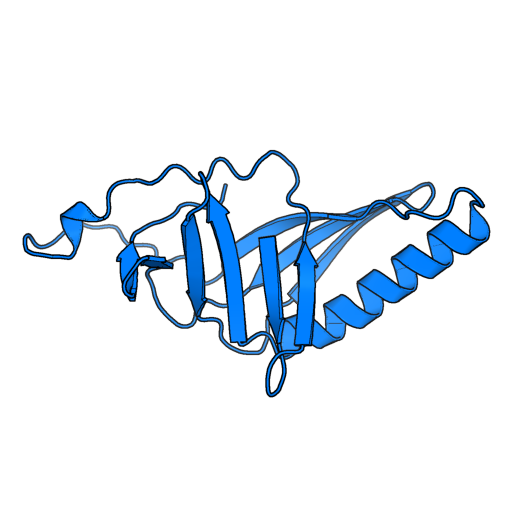M 536 O O . ALA A 1 72 ? 11.168 -6.306 1.680 1.00 93.75 72 ALA A O 1
ATOM 537 N N . LEU A 1 73 ? 10.611 -5.901 -0.456 1.00 94.94 73 LEU A N 1
ATOM 538 C CA . LEU A 1 73 ? 9.173 -5.867 -0.252 1.00 94.94 73 LEU A CA 1
ATOM 539 C C . LEU A 1 73 ? 8.629 -7.211 0.256 1.00 94.94 73 LEU A C 1
ATOM 541 O O . LEU A 1 73 ? 7.814 -7.231 1.176 1.00 94.94 73 LEU A O 1
ATOM 545 N N . GLY A 1 74 ? 9.109 -8.338 -0.278 1.00 92.25 74 GLY A N 1
ATOM 546 C CA . GLY A 1 74 ? 8.723 -9.672 0.185 1.00 92.25 74 GLY A CA 1
ATOM 547 C C . GLY A 1 74 ? 9.033 -9.911 1.668 1.00 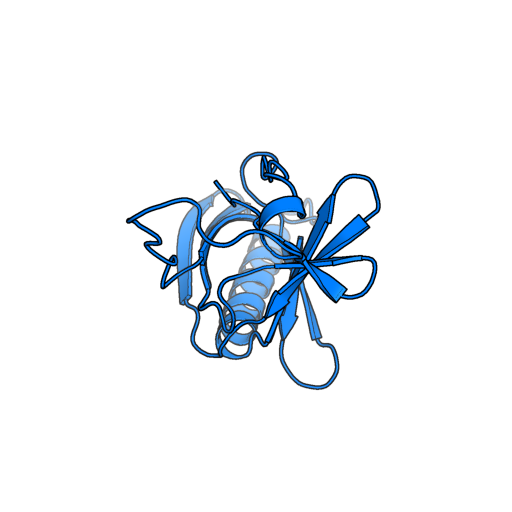92.25 74 GLY A C 1
ATOM 548 O O . GLY A 1 74 ? 8.219 -10.507 2.377 1.00 92.25 74 GLY A O 1
ATOM 549 N N . ALA A 1 75 ? 10.174 -9.415 2.157 1.00 90.06 75 ALA A N 1
ATOM 550 C CA . ALA A 1 75 ? 10.512 -9.449 3.580 1.00 90.06 75 ALA A CA 1
ATOM 551 C C . ALA A 1 75 ? 9.667 -8.454 4.396 1.00 90.06 75 ALA A C 1
ATOM 553 O O . ALA A 1 75 ? 9.137 -8.815 5.450 1.00 90.06 75 ALA A O 1
ATOM 554 N N . ALA A 1 76 ? 9.494 -7.233 3.883 1.00 93.00 76 ALA A N 1
ATOM 555 C CA . ALA A 1 76 ? 8.751 -6.164 4.541 1.00 93.00 76 ALA A CA 1
ATOM 556 C C . ALA A 1 76 ? 7.285 -6.526 4.800 1.00 93.00 76 ALA A C 1
ATOM 558 O O . ALA A 1 76 ? 6.796 -6.342 5.910 1.00 93.00 76 ALA A O 1
ATOM 559 N N . ILE A 1 77 ? 6.588 -7.105 3.818 1.00 92.50 77 ILE A N 1
ATOM 560 C CA . ILE A 1 77 ? 5.168 -7.473 3.947 1.00 92.50 77 ILE A CA 1
ATOM 561 C C . ILE A 1 77 ? 4.943 -8.496 5.065 1.00 92.50 77 ILE A C 1
ATOM 563 O O . ILE A 1 77 ? 3.951 -8.422 5.793 1.00 92.50 77 ILE A O 1
ATOM 567 N N . ARG A 1 78 ? 5.867 -9.448 5.240 1.00 91.25 78 ARG A N 1
ATOM 568 C CA . ARG A 1 78 ? 5.756 -10.456 6.303 1.00 91.25 78 ARG A CA 1
ATOM 569 C C . ARG A 1 78 ? 5.860 -9.837 7.693 1.00 91.25 78 ARG A C 1
ATOM 571 O O . ARG A 1 78 ? 5.300 -10.397 8.625 1.00 91.25 78 ARG A O 1
ATOM 578 N N . GLN A 1 79 ? 6.543 -8.700 7.813 1.00 92.69 79 GLN A N 1
ATOM 579 C CA . GLN A 1 79 ? 6.791 -7.972 9.061 1.00 92.69 79 GLN A CA 1
ATOM 580 C C . GLN A 1 79 ? 6.035 -6.637 9.124 1.00 92.69 79 GLN A C 1
ATOM 582 O O . GLN A 1 79 ? 6.378 -5.768 9.928 1.00 92.69 79 GLN A O 1
ATOM 587 N N . ALA A 1 80 ? 5.050 -6.443 8.247 1.00 92.00 80 ALA A N 1
ATOM 588 C CA . ALA A 1 80 ? 4.325 -5.194 8.154 1.00 92.00 80 ALA A CA 1
ATOM 589 C C . ALA A 1 80 ? 3.490 -4.965 9.415 1.00 92.00 80 ALA A C 1
ATOM 591 O O . ALA A 1 80 ? 2.774 -5.855 9.877 1.00 92.00 80 ALA A O 1
ATOM 592 N N . VAL A 1 81 ? 3.571 -3.747 9.940 1.00 93.31 81 VAL A N 1
ATOM 593 C CA . VAL A 1 81 ? 2.852 -3.332 11.153 1.00 93.31 81 VAL A CA 1
ATOM 594 C C . VAL A 1 81 ? 1.838 -2.236 10.862 1.00 93.31 81 VAL A C 1
ATOM 596 O O . VAL A 1 81 ? 0.831 -2.119 11.561 1.00 93.31 81 VAL A O 1
ATOM 599 N N . ARG A 1 82 ? 2.074 -1.428 9.822 1.00 92.50 82 ARG A N 1
ATOM 600 C CA . ARG A 1 82 ? 1.207 -0.302 9.482 1.00 92.50 82 ARG A CA 1
ATOM 601 C C . ARG A 1 82 ? 1.297 0.040 8.001 1.00 92.50 82 ARG A C 1
ATOM 603 O O . ARG A 1 82 ? 2.366 -0.023 7.405 1.00 92.50 82 ARG A O 1
ATOM 610 N N . LEU A 1 83 ? 0.172 0.432 7.420 1.00 91.69 83 LEU A N 1
ATOM 611 C CA . LEU A 1 83 ? 0.103 1.076 6.114 1.00 91.69 83 LEU A CA 1
ATOM 612 C C . LEU A 1 83 ? -0.250 2.546 6.312 1.00 91.69 83 LEU 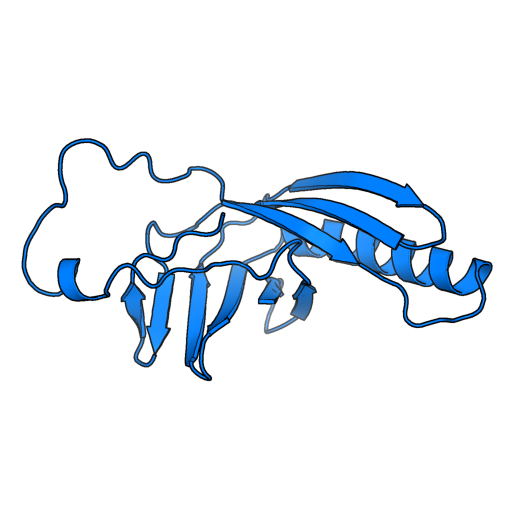A C 1
ATOM 614 O O . LEU A 1 83 ? -1.161 2.851 7.078 1.00 91.69 83 LEU A O 1
ATOM 618 N N . GLU A 1 84 ? 0.440 3.439 5.617 1.00 91.25 84 GLU A N 1
ATOM 619 C CA . GLU A 1 84 ? 0.194 4.878 5.660 1.00 91.25 84 GLU A CA 1
ATOM 620 C C . GLU A 1 84 ? -0.202 5.397 4.282 1.00 91.25 84 GLU A C 1
ATOM 622 O O . GLU A 1 84 ? 0.393 5.050 3.254 1.00 91.25 84 GLU A O 1
ATOM 627 N N . VAL A 1 85 ? -1.212 6.257 4.260 1.00 87.12 85 VAL A N 1
ATOM 628 C CA . VAL A 1 85 ? -1.688 6.914 3.049 1.00 87.12 85 VAL A CA 1
ATOM 629 C C . VAL A 1 85 ? -1.907 8.387 3.327 1.00 87.12 85 VAL A C 1
ATOM 631 O O . VAL A 1 85 ? -2.533 8.739 4.318 1.00 87.12 85 VAL A O 1
ATOM 634 N N . SER A 1 86 ? -1.419 9.241 2.436 1.00 85.06 86 SER A N 1
ATOM 635 C CA . SER A 1 86 ? -1.685 10.674 2.474 1.00 85.06 86 SER A CA 1
ATOM 636 C C . SER A 1 86 ? -2.773 11.020 1.459 1.00 85.06 86 SER A C 1
ATOM 638 O O . SER A 1 86 ? -2.639 10.666 0.289 1.00 85.06 86 SER A O 1
ATOM 640 N N . ILE A 1 87 ? -3.830 11.693 1.913 1.00 78.50 87 ILE A N 1
ATOM 641 C CA . ILE A 1 87 ? -4.957 12.185 1.106 1.00 78.50 87 ILE A CA 1
ATOM 642 C C . ILE A 1 87 ? -5.146 13.655 1.475 1.00 78.50 87 ILE A C 1
ATOM 644 O O . ILE A 1 87 ? -5.263 13.962 2.660 1.00 78.50 87 ILE A O 1
ATOM 648 N N . ASP A 1 88 ? -5.119 14.557 0.493 1.00 80.69 88 ASP A N 1
ATOM 649 C CA . ASP A 1 88 ? -5.294 16.007 0.690 1.00 80.69 88 ASP A CA 1
ATOM 650 C C . ASP A 1 88 ? -4.426 16.602 1.822 1.00 80.69 88 ASP A C 1
ATOM 652 O O . ASP A 1 88 ? -4.849 17.466 2.586 1.00 80.69 88 ASP A O 1
ATOM 656 N N . GLY A 1 89 ? -3.191 16.106 1.966 1.00 81.50 89 GLY A N 1
ATOM 657 C CA . GLY A 1 89 ? -2.241 16.542 3.000 1.00 81.50 89 GLY A CA 1
ATOM 658 C C . GLY A 1 89 ? -2.439 15.915 4.388 1.00 81.50 89 GLY A C 1
ATOM 659 O O . GLY A 1 89 ? -1.594 16.107 5.261 1.00 81.50 89 GLY A O 1
ATOM 660 N N . ALA A 1 90 ? -3.493 15.124 4.599 1.00 83.38 90 ALA A N 1
ATOM 661 C CA . ALA A 1 90 ? -3.732 14.373 5.828 1.00 83.38 90 ALA A CA 1
ATOM 662 C C . ALA A 1 90 ? -3.225 12.927 5.714 1.00 83.38 90 ALA A C 1
ATOM 664 O O . ALA A 1 90 ? -3.458 12.257 4.708 1.00 83.38 90 ALA A O 1
ATOM 665 N N . THR A 1 91 ? -2.568 12.424 6.764 1.00 87.75 91 THR A N 1
ATOM 666 C CA . THR A 1 91 ? -2.112 11.028 6.832 1.00 87.75 91 THR A CA 1
ATOM 667 C C . THR A 1 91 ? -3.133 10.155 7.549 1.00 87.75 91 THR A C 1
ATOM 669 O O . THR A 1 91 ? -3.542 10.431 8.676 1.00 87.75 91 THR A O 1
ATOM 672 N N . TYR A 1 92 ? -3.481 9.057 6.893 1.00 86.94 92 TYR A N 1
ATOM 673 C CA . TYR A 1 92 ? -4.340 7.998 7.380 1.00 86.94 92 TYR A CA 1
ATOM 674 C C . TYR A 1 92 ? -3.532 6.722 7.524 1.00 86.94 92 TYR A C 1
ATOM 676 O O . TYR A 1 92 ? -2.685 6.402 6.688 1.00 86.94 92 TYR A O 1
ATOM 684 N N . THR A 1 93 ? -3.804 5.974 8.583 1.00 90.69 93 THR A N 1
ATOM 685 C CA . THR A 1 93 ? -3.043 4.775 8.911 1.00 90.69 93 THR A CA 1
ATOM 686 C C . THR A 1 93 ? -3.939 3.563 9.087 1.00 90.69 93 THR A C 1
ATOM 688 O O . THR A 1 93 ? -5.056 3.662 9.590 1.00 90.69 93 THR A O 1
ATOM 691 N N . ARG A 1 94 ? -3.449 2.396 8.675 1.00 89.00 94 ARG A N 1
ATOM 692 C CA . ARG A 1 94 ? -4.087 1.103 8.918 1.00 89.00 94 ARG A CA 1
ATOM 693 C C . ARG A 1 94 ? -3.119 0.221 9.680 1.00 89.00 94 ARG A C 1
ATOM 695 O O . ARG A 1 94 ? -2.038 -0.061 9.172 1.00 89.00 94 ARG A O 1
ATOM 702 N N . ALA A 1 95 ? -3.500 -0.222 10.875 1.00 90.94 95 ALA A N 1
ATOM 703 C CA . ALA A 1 95 ? -2.738 -1.238 11.593 1.00 90.94 95 ALA A CA 1
ATOM 704 C C . ALA A 1 95 ? -2.792 -2.568 10.827 1.00 90.94 95 ALA A C 1
ATOM 706 O O . ALA A 1 95 ? -3.849 -2.958 10.319 1.00 90.94 95 ALA A O 1
ATOM 707 N N . LEU A 1 96 ? -1.660 -3.263 10.754 1.00 91.50 96 LEU A N 1
ATOM 708 C CA . LEU A 1 96 ? -1.508 -4.537 10.058 1.00 91.50 96 LEU A CA 1
ATOM 709 C C . LEU A 1 96 ? -1.034 -5.627 11.017 1.00 91.50 96 LEU A C 1
ATOM 711 O O . LEU A 1 96 ? -0.366 -5.360 12.015 1.00 91.50 96 LEU A O 1
ATOM 715 N N . ARG A 1 97 ? -1.374 -6.869 10.682 1.00 90.69 97 ARG A N 1
ATOM 716 C CA . ARG A 1 97 ? -0.794 -8.068 11.276 1.00 90.69 97 ARG A CA 1
ATOM 717 C C . ARG A 1 97 ? 0.311 -8.609 10.361 1.00 90.69 97 ARG A C 1
ATOM 719 O O . ARG A 1 97 ? 0.149 -8.566 9.138 1.00 90.69 97 ARG A O 1
ATOM 726 N N . PRO A 1 98 ? 1.386 -9.173 10.937 1.00 89.75 98 PRO A N 1
ATOM 727 C CA . PRO A 1 98 ? 2.381 -9.927 10.185 1.00 89.75 98 PRO A CA 1
ATOM 728 C C . PRO A 1 98 ? 1.747 -11.042 9.344 1.00 89.75 98 PRO A C 1
ATOM 730 O O . PRO A 1 98 ? 0.749 -11.639 9.751 1.00 89.75 98 PRO A O 1
ATOM 733 N N . GLY A 1 99 ? 2.366 -11.363 8.205 1.00 89.94 99 GLY A N 1
ATOM 734 C CA . GLY A 1 99 ? 1.963 -12.498 7.363 1.00 89.94 99 GLY A CA 1
ATOM 735 C C . GLY A 1 99 ? 1.249 -12.152 6.056 1.00 89.94 99 GLY A C 1
ATOM 736 O O . GLY A 1 99 ? 0.622 -13.031 5.470 1.00 89.94 99 GLY A O 1
ATOM 737 N N . GLY A 1 100 ? 1.346 -10.910 5.573 1.00 92.12 100 GLY A N 1
ATOM 738 C CA . GLY A 1 100 ? 0.866 -10.587 4.230 1.00 92.12 100 GLY A CA 1
ATOM 739 C C . GLY A 1 100 ? 1.620 -11.347 3.126 1.00 92.12 100 GLY A C 1
ATOM 740 O O . GLY A 1 100 ? 2.677 -11.948 3.353 1.00 92.12 100 GLY A O 1
ATOM 741 N N . THR A 1 101 ? 1.104 -11.275 1.902 1.00 94.50 101 THR A N 1
ATOM 742 C CA . THR A 1 101 ? 1.691 -11.926 0.727 1.00 94.50 101 THR A CA 1
ATOM 743 C C . THR A 1 101 ? 1.869 -10.961 -0.444 1.00 94.50 101 THR A C 1
ATOM 745 O O . THR A 1 101 ? 1.258 -9.894 -0.510 1.00 94.50 101 THR A O 1
ATOM 748 N N . LEU A 1 102 ? 2.752 -11.344 -1.367 1.00 94.75 102 LEU A N 1
ATOM 749 C CA . LEU A 1 102 ? 3.060 -10.627 -2.600 1.00 94.75 102 LEU A CA 1
ATOM 750 C C . LEU A 1 102 ? 2.794 -11.554 -3.782 1.00 94.75 102 LEU A C 1
ATOM 752 O O . LEU A 1 102 ? 3.318 -12.667 -3.827 1.00 94.75 102 LEU A O 1
ATOM 756 N N . ARG A 1 103 ? 2.053 -11.067 -4.776 1.00 94.44 103 ARG A N 1
ATOM 757 C CA . ARG A 1 103 ? 1.852 -11.750 -6.052 1.00 94.44 103 ARG A CA 1
ATOM 758 C C . ARG A 1 103 ? 2.305 -10.861 -7.199 1.00 94.44 103 ARG A C 1
ATOM 760 O O . ARG A 1 103 ? 1.623 -9.905 -7.557 1.00 94.44 103 ARG A O 1
ATOM 767 N N . VAL A 1 104 ? 3.427 -11.205 -7.823 1.00 94.56 104 VAL A N 1
ATOM 768 C CA . VAL A 1 104 ? 3.867 -10.544 -9.060 1.00 94.56 104 VAL A CA 1
ATOM 769 C C . VAL A 1 104 ? 2.924 -10.946 -10.195 1.00 94.56 104 VAL A C 1
ATOM 771 O O . VAL A 1 104 ? 2.668 -12.129 -10.415 1.00 94.56 104 VAL A O 1
ATOM 774 N N . ARG A 1 105 ? 2.360 -9.954 -10.886 1.00 93.25 105 ARG A N 1
ATOM 775 C CA . ARG A 1 105 ? 1.425 -10.135 -12.006 1.00 93.25 105 ARG A CA 1
ATOM 776 C C . ARG A 1 105 ? 2.135 -10.017 -13.346 1.00 93.25 105 ARG A C 1
ATOM 778 O O . ARG A 1 105 ? 1.838 -10.778 -14.261 1.00 93.25 105 ARG A O 1
ATOM 785 N N . ARG A 1 106 ? 3.074 -9.078 -13.447 1.00 93.19 106 ARG A N 1
ATOM 786 C CA . ARG A 1 106 ? 3.853 -8.818 -14.657 1.00 93.19 106 ARG A CA 1
ATOM 787 C C . ARG A 1 106 ? 5.229 -8.294 -14.278 1.00 93.19 106 ARG A C 1
ATOM 789 O O . ARG A 1 106 ? 5.346 -7.486 -13.363 1.00 93.19 106 ARG A O 1
ATOM 796 N N . LEU A 1 107 ? 6.242 -8.716 -15.024 1.00 92.19 107 LEU A N 1
ATOM 797 C CA . LEU A 1 107 ? 7.580 -8.141 -14.992 1.00 92.19 107 LEU A CA 1
ATOM 798 C C . LEU A 1 107 ? 8.042 -7.968 -16.439 1.00 92.19 107 LEU A C 1
ATOM 800 O O . LEU A 1 107 ? 8.274 -8.956 -17.132 1.00 92.19 107 LEU A O 1
ATOM 804 N N . GLN A 1 108 ? 8.111 -6.731 -16.925 1.00 89.25 108 GLN A N 1
ATOM 805 C CA . GLN A 1 108 ? 8.502 -6.450 -18.306 1.00 89.25 108 GLN A CA 1
ATOM 806 C C . GLN A 1 108 ? 9.297 -5.154 -18.390 1.00 89.25 108 GLN A C 1
ATOM 808 O O . GLN A 1 108 ? 8.878 -4.138 -17.847 1.00 89.25 108 GLN A O 1
ATOM 813 N N . ALA A 1 109 ? 10.427 -5.192 -19.105 1.00 85.94 109 ALA A N 1
ATOM 814 C CA . ALA A 1 109 ? 11.303 -4.035 -19.310 1.00 85.94 109 ALA A CA 1
ATOM 815 C C . ALA A 1 109 ? 11.689 -3.326 -17.994 1.00 85.94 109 ALA A C 1
ATOM 817 O O . ALA A 1 109 ? 11.692 -2.103 -17.913 1.00 85.94 109 ALA A O 1
ATOM 818 N N . GLY A 1 110 ? 11.953 -4.106 -16.941 1.00 86.94 110 GLY A N 1
ATOM 819 C CA . GLY A 1 110 ? 12.260 -3.581 -15.612 1.00 86.94 110 GLY A CA 1
ATOM 820 C C . GLY A 1 110 ? 11.046 -3.067 -14.835 1.00 86.94 110 GLY A C 1
ATOM 821 O O . GLY A 1 110 ? 11.182 -2.813 -13.661 1.00 86.94 110 GLY A O 1
ATOM 822 N N . VAL A 1 111 ? 9.843 -2.959 -15.399 1.00 92.25 111 VAL A N 1
ATOM 823 C CA . VAL A 1 111 ? 8.647 -2.551 -14.640 1.00 92.25 111 VAL A CA 1
ATOM 824 C C . VAL A 1 111 ? 7.970 -3.777 -14.028 1.00 92.25 111 VAL A C 1
ATOM 826 O O . VAL A 1 111 ? 7.709 -4.758 -14.732 1.00 92.25 111 VAL A O 1
ATOM 829 N N . ALA A 1 112 ? 7.645 -3.712 -12.735 1.00 94.56 112 ALA A N 1
ATOM 830 C CA . ALA A 1 112 ? 6.906 -4.755 -12.027 1.00 94.56 112 ALA A CA 1
ATOM 831 C C . ALA A 1 112 ? 5.480 -4.302 -11.691 1.00 94.56 112 ALA A C 1
ATOM 833 O O . ALA A 1 112 ? 5.285 -3.319 -10.981 1.00 94.56 112 ALA A O 1
ATOM 834 N N . GLU A 1 113 ? 4.482 -5.061 -12.139 1.00 94.81 113 GLU A N 1
ATOM 835 C CA . GLU A 1 113 ? 3.103 -4.967 -11.653 1.00 94.81 113 GLU A CA 1
ATOM 836 C C . GLU A 1 113 ? 2.871 -6.103 -10.656 1.00 94.81 113 GLU A C 1
ATOM 838 O O . GLU A 1 113 ? 3.135 -7.273 -10.957 1.00 94.81 113 GLU A O 1
ATOM 843 N N . TYR A 1 114 ? 2.372 -5.784 -9.468 1.00 93.94 114 TYR A N 1
ATOM 844 C CA . TYR A 1 114 ? 2.176 -6.766 -8.407 1.00 93.94 114 TYR A CA 1
ATOM 845 C C . TYR A 1 114 ? 0.965 -6.433 -7.546 1.00 93.94 114 TYR A C 1
ATOM 847 O O . TYR A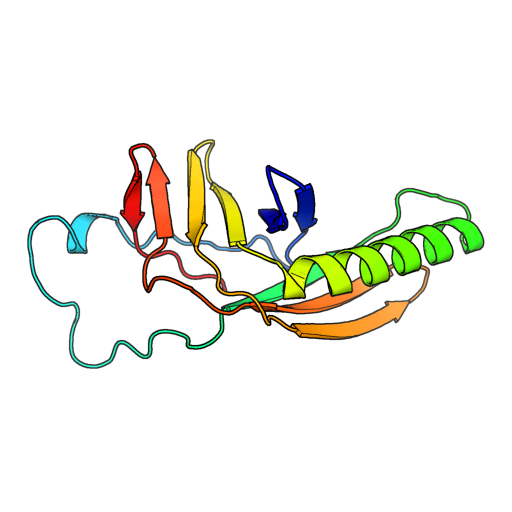 1 114 ? 0.499 -5.302 -7.505 1.00 93.94 114 TYR A O 1
ATOM 855 N N . GLU A 1 115 ? 0.449 -7.442 -6.859 1.00 92.38 115 GLU A N 1
ATOM 856 C CA . GLU A 1 115 ? -0.625 -7.307 -5.888 1.00 92.38 115 GLU A CA 1
ATOM 857 C C . GLU A 1 115 ? -0.097 -7.669 -4.502 1.00 92.38 115 GLU A C 1
ATOM 859 O O . GLU A 1 115 ? 0.597 -8.676 -4.331 1.00 92.38 115 GLU A O 1
ATOM 864 N N . LEU A 1 116 ? -0.415 -6.833 -3.524 1.00 91.81 116 LEU A N 1
ATOM 865 C CA . LEU A 1 116 ? -0.159 -7.085 -2.115 1.00 91.81 116 LEU A CA 1
ATOM 866 C C . LEU A 1 116 ? -1.442 -7.560 -1.469 1.00 91.81 116 LEU A C 1
ATOM 868 O O . LEU A 1 116 ? -2.475 -6.921 -1.639 1.00 91.81 116 LEU A O 1
ATOM 872 N N . GLU A 1 117 ? -1.364 -8.627 -0.688 1.00 91.31 117 GLU A N 1
ATOM 873 C CA . GLU A 1 117 ? -2.435 -9.021 0.216 1.00 91.31 117 GLU A CA 1
ATOM 874 C C . GLU A 1 117 ? -1.951 -8.801 1.648 1.00 91.31 117 GLU A C 1
ATOM 876 O O . GLU A 1 117 ? -1.063 -9.500 2.135 1.00 91.31 117 GLU A O 1
ATOM 881 N N . LEU A 1 118 ? -2.489 -7.782 2.310 1.00 90.75 118 LEU A N 1
ATOM 882 C CA . LEU A 1 118 ? -2.132 -7.399 3.672 1.00 90.75 118 LEU A CA 1
ATOM 883 C C . LEU A 1 118 ? -3.228 -7.837 4.639 1.00 90.75 118 LEU A C 1
ATOM 885 O O . LEU A 1 118 ? -4.399 -7.894 4.274 1.00 90.75 118 LEU A O 1
ATOM 889 N N . LEU A 1 119 ? -2.859 -8.116 5.886 1.00 90.38 119 LEU A N 1
ATOM 890 C CA . LEU A 1 119 ? -3.798 -8.547 6.919 1.00 90.38 119 LEU A CA 1
ATOM 891 C C . LEU A 1 119 ? -4.113 -7.365 7.837 1.00 90.38 119 LEU A C 1
ATOM 893 O O . LEU A 1 119 ? -3.240 -6.960 8.606 1.00 90.38 119 LEU A O 1
ATOM 897 N N . PRO A 1 120 ? -5.328 -6.795 7.811 1.00 87.81 120 PRO A N 1
ATOM 898 C CA . PRO A 1 120 ? -5.691 -5.747 8.752 1.00 87.81 120 PRO A CA 1
ATOM 899 C C . PRO A 1 120 ? -5.620 -6.249 10.202 1.00 87.81 120 PRO A C 1
ATOM 901 O O . PRO A 1 120 ? -6.038 -7.373 10.507 1.00 87.81 120 PRO A O 1
ATOM 904 N N . GLY A 1 121 ? -5.074 -5.419 11.093 1.00 86.38 121 GLY A N 1
ATOM 905 C CA . GLY A 1 121 ? -5.104 -5.629 12.546 1.00 86.38 121 GLY A CA 1
ATOM 906 C C . GLY A 1 121 ? -6.346 -5.041 13.214 1.00 86.38 121 GLY A C 1
ATOM 907 O O . GLY A 1 121 ? -6.785 -5.543 14.240 1.00 86.38 121 GLY A O 1
ATOM 908 N N . GLU A 1 122 ? -6.944 -4.027 12.592 1.00 82.38 122 GLU A N 1
ATOM 909 C CA . GLU A 1 122 ? -8.178 -3.369 13.029 1.00 82.38 122 GLU A CA 1
ATOM 910 C C . GLU A 1 122 ? -9.146 -3.235 11.839 1.00 82.38 122 GLU A C 1
ATOM 912 O O . GLU A 1 122 ? -8.699 -3.315 10.685 1.00 82.38 122 GLU A O 1
ATOM 917 N N . PRO A 1 123 ? -10.459 -3.038 12.074 1.00 74.94 123 PRO A N 1
ATOM 918 C CA . PRO A 1 123 ? -11.446 -2.931 11.000 1.00 74.94 123 PRO A CA 1
ATOM 919 C C . PRO A 1 123 ? -11.537 -1.525 10.380 1.00 74.94 123 PRO A C 1
ATOM 921 O O . PRO A 1 123 ? -11.987 -1.399 9.238 1.00 74.94 123 PRO A O 1
ATOM 924 N N . TRP A 1 124 ? -11.032 -0.489 11.051 1.00 78.31 124 TRP A N 1
ATOM 925 C CA . TRP A 1 124 ? -11.010 0.900 10.573 1.00 78.31 124 TRP A CA 1
ATOM 926 C C . TRP A 1 124 ? -9.586 1.391 10.279 1.00 78.31 124 TRP A C 1
ATOM 928 O O . TRP A 1 124 ? -8.586 0.794 10.677 1.00 78.31 124 TRP A O 1
ATOM 938 N N . TRP A 1 125 ? -9.504 2.486 9.535 1.00 85.25 125 TRP A N 1
ATOM 939 C CA . TRP A 1 125 ? -8.311 3.320 9.425 1.00 85.25 125 TRP A CA 1
ATOM 940 C C . TRP A 1 125 ? -8.300 4.349 10.556 1.00 85.25 125 TRP A C 1
ATOM 942 O O . TRP A 1 125 ? -9.324 4.592 11.182 1.00 85.25 125 TRP A O 1
ATOM 952 N N . ARG A 1 126 ? -7.157 4.974 10.819 1.00 85.81 126 ARG A N 1
ATOM 953 C CA . ARG A 1 126 ? -7.003 6.068 11.784 1.00 85.81 126 ARG A CA 1
ATOM 954 C C . ARG A 1 126 ? -6.546 7.312 11.040 1.00 85.81 126 ARG A C 1
ATOM 956 O O . ARG A 1 126 ? -5.499 7.270 10.397 1.00 85.81 126 ARG A O 1
ATOM 963 N N . GLY A 1 127 ? -7.342 8.373 11.087 1.00 84.00 127 GLY A N 1
ATOM 964 C CA . GLY A 1 127 ? -7.037 9.667 10.475 1.00 84.00 127 GLY A CA 1
ATOM 965 C C . GLY A 1 127 ? -6.287 10.623 11.412 1.00 84.00 127 GLY A C 1
ATOM 966 O O . GLY A 1 127 ? -5.795 10.206 12.469 1.00 84.00 127 GLY A O 1
ATOM 967 N N . PRO A 1 128 ? -6.208 11.918 11.050 1.00 80.06 128 PRO A N 1
ATOM 968 C CA . PRO A 1 128 ? -5.657 12.963 11.911 1.00 80.06 128 PRO A CA 1
ATOM 969 C C . PRO A 1 128 ? -6.309 12.961 13.298 1.00 80.06 128 PRO A C 1
ATOM 971 O O . PRO A 1 128 ? -7.511 12.753 13.421 1.00 80.06 128 PRO A O 1
ATOM 974 N N . GLY A 1 129 ? -5.513 13.155 14.353 1.00 81.25 129 GLY A N 1
ATOM 975 C CA . GLY A 1 129 ? -6.011 13.082 15.734 1.00 81.25 129 GLY A CA 1
ATOM 976 C C . GLY A 1 129 ? -6.337 11.665 16.227 1.00 81.25 129 GLY A C 1
ATOM 977 O O . GLY A 1 129 ? -6.893 11.523 17.309 1.00 81.25 129 GLY A O 1
ATOM 978 N N . ASN A 1 130 ? -5.956 10.620 15.476 1.00 80.88 130 ASN A N 1
ATOM 979 C CA . ASN A 1 130 ? -6.207 9.208 15.795 1.00 80.88 130 ASN A CA 1
ATOM 980 C C . ASN A 1 130 ? -7.696 8.796 15.754 1.00 80.88 130 ASN A C 1
ATOM 982 O O . ASN A 1 130 ? -8.067 7.747 16.288 1.00 80.88 130 ASN A O 1
ATOM 986 N N . THR A 1 131 ? -8.542 9.590 15.094 1.00 80.06 131 THR A N 1
ATOM 987 C CA . THR A 1 131 ? -9.970 9.296 14.923 1.00 80.06 131 THR A CA 1
ATOM 988 C C . THR A 1 131 ? -10.162 8.114 13.969 1.00 80.06 131 THR A C 1
ATOM 990 O O . THR A 1 131 ? -9.544 8.090 12.896 1.00 80.06 131 THR A O 1
ATOM 993 N N . PRO A 1 132 ? -10.992 7.117 14.320 1.00 78.00 132 PRO A N 1
ATOM 994 C CA . PRO A 1 132 ? -11.251 5.988 13.445 1.00 78.00 132 PRO A CA 1
ATOM 995 C C . PRO A 1 132 ? -12.114 6.416 12.246 1.00 78.00 132 PRO A C 1
ATOM 997 O O . PRO A 1 132 ? -13.095 7.140 12.394 1.00 78.00 132 PRO A O 1
ATOM 1000 N N . VAL A 1 133 ? -11.747 5.966 11.047 1.00 73.62 133 VAL A N 1
ATOM 1001 C CA . VAL A 1 133 ? -12.421 6.293 9.782 1.00 73.62 133 VAL A CA 1
ATOM 1002 C C . VAL A 1 133 ? -12.524 5.064 8.880 1.00 73.62 133 VAL A C 1
ATOM 1004 O O . VAL A 1 133 ? -11.686 4.159 8.932 1.00 73.62 133 VAL A O 1
ATOM 1007 N N . LEU A 1 134 ? -13.536 5.026 8.018 1.00 70.31 134 LEU A N 1
ATOM 1008 C CA . LEU A 1 134 ? -13.627 4.031 6.953 1.00 70.31 134 LEU A CA 1
ATOM 1009 C C . LEU A 1 134 ? -13.003 4.608 5.680 1.00 70.31 134 LEU A C 1
ATOM 1011 O O . LEU A 1 134 ? -13.378 5.685 5.227 1.00 70.31 134 LEU A O 1
ATOM 1015 N N . LEU A 1 135 ? -12.026 3.888 5.127 1.00 68.62 135 LEU A N 1
ATOM 1016 C CA . LEU A 1 135 ? -11.447 4.166 3.813 1.00 68.62 135 LEU A CA 1
ATOM 1017 C C . LEU A 1 135 ? -11.517 2.890 2.987 1.00 68.62 135 LEU A C 1
ATOM 1019 O O . LEU A 1 135 ? -11.084 1.826 3.447 1.00 68.62 135 LEU A O 1
ATOM 1023 N N . TYR A 1 136 ? -12.025 3.022 1.768 1.00 64.12 136 TYR A N 1
ATOM 1024 C CA . TYR A 1 136 ? -12.083 1.942 0.796 1.00 64.12 136 TYR A CA 1
ATOM 1025 C C . TYR A 1 136 ? -10.902 2.051 -0.145 1.00 64.12 136 TYR A C 1
ATOM 1027 O O . TYR A 1 136 ? -10.744 3.067 -0.814 1.00 64.12 136 TYR A O 1
ATOM 1035 N N . VAL A 1 137 ? -10.084 1.003 -0.196 1.00 61.34 137 VAL A N 1
ATOM 1036 C CA . VAL A 1 137 ? -9.042 0.873 -1.214 1.00 61.34 137 VAL A CA 1
ATOM 1037 C C . VAL A 1 137 ? -9.596 -0.023 -2.313 1.00 61.34 137 VAL A C 1
ATOM 1039 O O . VAL A 1 137 ? -9.862 -1.196 -2.048 1.00 61.34 137 VAL A O 1
ATOM 1042 N N . GLY A 1 138 ? -9.856 0.567 -3.482 1.00 50.66 138 GLY A N 1
ATOM 1043 C CA . GLY A 1 138 ? -10.328 -0.128 -4.685 1.00 50.66 138 GLY A CA 1
ATOM 1044 C C . GLY A 1 138 ? -9.218 -0.836 -5.446 1.00 50.66 138 GLY A C 1
ATOM 1045 O O . GLY A 1 138 ? -8.059 -0.364 -5.376 1.00 50.66 138 GLY A O 1
#